Protein AF-A0A9Q0MGL8-F1 (afdb_monomer_lite)

pLDDT: mean 80.33, std 15.35, range [42.22, 96.5]

Sequence (117 aa):
MSICTHNRCSLENSKKVLLIDHFMQKFTENIICISNDRLSYHQNRDDHDGDNYWVTIPKADGNFENVNSILYFENKKVRYIWDNDVREFIKLHGLDKDIKCTYFYQKNGLFSEDQKR

Foldseek 3Di:
DDDDPDDDDQPVPDQWDWDQDPVRDTDIWGKDKDFPVVVVVPDPDDDDDDDPDFDWDQDPVRDIDTHRMWIWTDDPNWIWTQDPVVSDTHTDDDPCVVPDPVVVVPDDDDDPVRPPD

Secondary structure (DSSP, 8-state):
-PPP------GGG-SEEEEE-TT--EEEEEPEEEEGGGTGGG------------EEEE-TTS-EEEESEEEEEEETTEEEEEETTTTEEEEP--TTTT--HHHHTT-----TTTT--

Organism: Blomia tropicalis (NCBI:txid40697)

Radius of gyration: 18.7 Å; chains: 1; bounding box: 33×44×57 Å

Structure (mmCIF, N/CA/C/O backbone):
data_AF-A0A9Q0MGL8-F1
#
_entry.id   AF-A0A9Q0MGL8-F1
#
loop_
_atom_site.group_PDB
_atom_site.id
_atom_site.type_symbol
_atom_site.label_atom_id
_atom_site.label_alt_id
_atom_site.label_comp_id
_atom_site.label_asym_id
_atom_site.label_entity_id
_atom_site.label_seq_id
_atom_site.pdbx_PDB_ins_code
_atom_site.Cartn_x
_atom_site.Cartn_y
_atom_site.Cartn_z
_atom_site.occupancy
_atom_site.B_iso_or_equiv
_atom_site.auth_seq_id
_atom_site.auth_comp_id
_atom_site.auth_asym_id
_atom_site.auth_atom_id
_atom_site.pdbx_PDB_model_num
ATOM 1 N N . MET A 1 1 ? -7.410 4.753 35.092 1.00 51.31 1 MET A N 1
ATOM 2 C CA . MET A 1 1 ? -8.449 4.385 34.105 1.00 51.31 1 MET A CA 1
ATOM 3 C C . MET A 1 1 ? -7.893 4.741 32.733 1.00 51.31 1 MET A C 1
ATOM 5 O O . MET A 1 1 ? -7.587 5.906 32.527 1.00 51.31 1 MET A O 1
ATOM 9 N N . SER A 1 2 ? -7.613 3.768 31.860 1.00 57.56 2 SER A N 1
ATOM 10 C CA . SER A 1 2 ? -7.114 4.075 30.510 1.00 57.56 2 SER A CA 1
ATOM 11 C C . SER A 1 2 ? -8.315 4.381 29.618 1.00 57.56 2 SER A C 1
ATOM 13 O O . SER A 1 2 ? -9.230 3.566 29.524 1.00 57.56 2 SER A O 1
ATOM 15 N N . ILE A 1 3 ? -8.351 5.581 29.047 1.00 72.12 3 ILE A N 1
ATOM 16 C CA . ILE A 1 3 ? -9.424 6.024 28.156 1.00 72.12 3 ILE A CA 1
ATOM 17 C C . ILE A 1 3 ? -9.042 5.601 26.737 1.00 72.12 3 ILE A C 1
ATOM 19 O O . ILE A 1 3 ? -7.944 5.904 26.272 1.00 72.12 3 ILE A O 1
ATOM 23 N N . CYS A 1 4 ? -9.941 4.897 26.049 1.00 73.69 4 CYS A N 1
ATOM 24 C CA . CYS A 1 4 ? -9.757 4.567 24.641 1.00 73.69 4 CYS A CA 1
ATOM 25 C C . CYS A 1 4 ? -9.886 5.850 23.810 1.00 73.69 4 CYS A C 1
ATOM 27 O O . CYS A 1 4 ? -10.933 6.492 23.827 1.00 73.69 4 CYS A O 1
ATOM 29 N N . THR A 1 5 ? -8.828 6.235 23.097 1.00 81.94 5 THR A N 1
ATOM 30 C CA . THR A 1 5 ? -8.807 7.446 22.256 1.00 81.94 5 THR A CA 1
ATOM 31 C C . THR A 1 5 ? -9.135 7.161 20.787 1.00 81.94 5 THR A C 1
ATOM 33 O O . THR A 1 5 ? -9.138 8.076 19.965 1.00 81.94 5 THR A O 1
ATOM 36 N N . HIS A 1 6 ? -9.454 5.905 20.450 1.00 81.38 6 HIS A N 1
ATOM 37 C CA . HIS A 1 6 ? -9.754 5.451 19.090 1.00 81.38 6 HIS A CA 1
ATOM 38 C C . HIS A 1 6 ? -11.034 4.617 19.053 1.00 81.38 6 HIS A C 1
ATOM 40 O O . HIS A 1 6 ? -11.324 3.869 19.982 1.00 81.38 6 HIS A O 1
ATOM 46 N N . ASN A 1 7 ? -11.762 4.702 17.941 1.00 86.56 7 ASN A N 1
ATOM 47 C CA . ASN A 1 7 ? -12.924 3.866 17.650 1.00 86.56 7 ASN A CA 1
ATOM 48 C C . ASN A 1 7 ? -12.623 3.003 16.422 1.00 86.56 7 ASN A C 1
A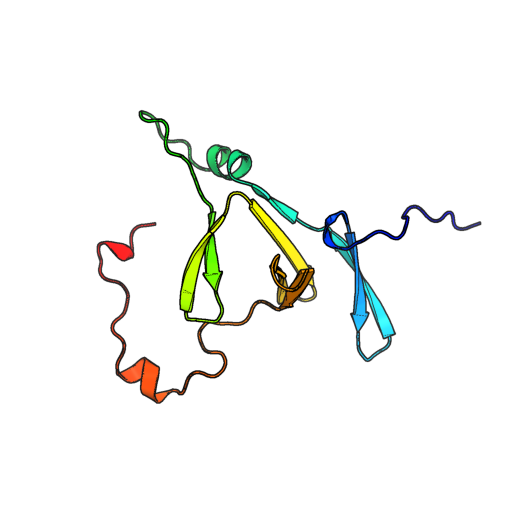TOM 50 O O . ASN A 1 7 ? -11.971 3.471 15.487 1.00 86.56 7 ASN A O 1
ATOM 54 N N . ARG A 1 8 ? -13.083 1.746 16.420 1.00 90.81 8 ARG A N 1
ATOM 55 C CA . ARG A 1 8 ? -12.955 0.872 15.245 1.00 90.81 8 ARG A CA 1
ATOM 56 C C . ARG A 1 8 ? -13.850 1.388 14.118 1.00 90.81 8 ARG A C 1
ATOM 58 O O . ARG A 1 8 ? -14.994 1.761 14.362 1.00 90.81 8 ARG A O 1
ATOM 65 N N . CYS A 1 9 ? -13.336 1.365 12.897 1.00 92.06 9 CYS A N 1
ATOM 66 C CA . CYS A 1 9 ? -14.060 1.709 11.676 1.00 92.06 9 CYS A CA 1
ATOM 67 C C . CYS A 1 9 ? -13.571 0.832 10.511 1.00 92.06 9 CYS A C 1
ATOM 69 O O . CYS A 1 9 ? -12.638 0.044 10.680 1.00 92.06 9 CYS A O 1
ATOM 71 N N . SER A 1 10 ? -14.213 0.946 9.343 1.00 91.19 10 SER A N 1
ATOM 72 C CA . SER A 1 10 ? -13.707 0.324 8.116 1.00 91.19 10 SER A CA 1
ATOM 73 C C . SER A 1 10 ? -12.354 0.923 7.726 1.00 91.19 10 SER A C 1
ATOM 75 O O . SER A 1 10 ? -12.103 2.107 7.962 1.00 91.19 10 SER A O 1
ATOM 77 N N . LEU A 1 11 ? -11.490 0.112 7.109 1.00 91.00 11 LEU A N 1
ATOM 78 C CA . LEU A 1 11 ? -10.149 0.545 6.702 1.00 91.00 11 LEU A CA 1
ATOM 79 C C . LEU A 1 11 ? -10.188 1.732 5.731 1.00 91.00 11 LEU A C 1
ATOM 81 O O . LEU A 1 11 ? -9.392 2.653 5.885 1.00 91.00 11 LEU A O 1
ATOM 85 N N . GLU A 1 12 ? -11.176 1.753 4.837 1.00 88.75 12 GLU A N 1
ATOM 86 C CA . GLU A 1 12 ? -11.442 2.837 3.882 1.00 88.75 12 GLU A CA 1
ATOM 87 C C . GLU A 1 12 ? -11.554 4.216 4.555 1.00 88.75 12 GLU A C 1
ATOM 89 O O . GLU A 1 12 ? -11.041 5.208 4.051 1.00 88.75 12 GLU A O 1
ATOM 94 N N . ASN A 1 13 ? -12.175 4.277 5.738 1.00 89.56 13 ASN A N 1
ATOM 95 C CA . ASN A 1 13 ? -12.407 5.523 6.478 1.00 89.56 13 ASN A CA 1
ATOM 96 C C . ASN A 1 13 ? -11.427 5.718 7.644 1.00 89.56 13 ASN A C 1
ATOM 98 O O . ASN A 1 13 ? -11.604 6.609 8.484 1.00 89.56 13 ASN A O 1
ATOM 102 N N . SER A 1 14 ? -10.435 4.840 7.773 1.00 92.38 14 SER A N 1
ATOM 103 C CA . SER A 1 14 ? -9.549 4.828 8.929 1.00 92.38 14 SER A CA 1
ATOM 104 C C . SER A 1 14 ? -8.437 5.868 8.791 1.00 92.38 14 SER A C 1
ATOM 106 O O . SER A 1 14 ? -7.903 6.123 7.719 1.00 92.38 14 SER A O 1
ATOM 108 N N . LYS A 1 15 ? -8.081 6.505 9.911 1.00 93.75 15 LYS A N 1
ATOM 109 C CA . LYS A 1 15 ? -6.928 7.427 9.995 1.00 93.75 15 LYS A CA 1
ATOM 110 C C . LYS A 1 15 ? -5.678 6.737 10.538 1.00 93.75 15 LYS A C 1
ATOM 112 O O . LYS A 1 15 ? -4.570 7.258 10.429 1.00 93.75 15 LYS A O 1
ATOM 117 N N . LYS A 1 16 ? -5.875 5.587 11.179 1.00 94.75 16 LYS A N 1
ATOM 118 C CA . LYS A 1 16 ? -4.841 4.755 11.779 1.00 94.75 16 LYS A CA 1
ATOM 119 C C . LYS A 1 16 ? -5.202 3.297 11.589 1.00 94.75 16 LYS A C 1
ATOM 121 O O . LYS A 1 16 ? -6.382 2.951 11.628 1.00 94.75 16 LYS A O 1
ATOM 126 N N . VAL A 1 17 ? -4.182 2.462 11.482 1.00 95.19 17 VAL A N 1
ATOM 127 C CA . VAL A 1 17 ? -4.320 1.009 11.406 1.00 95.19 17 VAL A CA 1
ATOM 128 C C . VAL A 1 17 ? -3.638 0.361 12.599 1.00 95.19 17 VAL A C 1
ATOM 130 O O . VAL A 1 17 ? -2.586 0.816 13.047 1.00 95.19 17 VAL A O 1
ATOM 133 N N . LEU A 1 18 ? -4.250 -0.701 13.118 1.00 94.75 18 LEU A N 1
ATOM 134 C CA . LEU A 1 18 ? -3.654 -1.577 14.119 1.00 94.75 18 LEU A CA 1
ATOM 135 C C . LEU A 1 18 ? -3.162 -2.837 13.410 1.00 94.75 18 LEU A C 1
ATOM 137 O O . LEU A 1 18 ? -3.973 -3.607 12.901 1.00 94.75 18 LEU A O 1
ATOM 141 N N . LEU A 1 19 ? -1.852 -3.057 13.412 1.00 94.38 19 LEU A N 1
ATOM 142 C CA . LEU A 1 19 ? -1.247 -4.292 12.934 1.00 94.38 19 LEU A CA 1
ATOM 143 C C . LEU A 1 19 ? -1.010 -5.237 14.104 1.00 94.38 19 LEU A C 1
ATOM 145 O O . LEU A 1 19 ? -0.557 -4.814 15.171 1.00 94.38 19 LEU A O 1
ATOM 149 N N . ILE A 1 20 ? -1.290 -6.514 13.875 1.00 94.75 20 ILE A N 1
ATOM 150 C CA . ILE A 1 20 ? -0.967 -7.608 14.785 1.00 94.75 20 ILE A CA 1
ATOM 151 C C . ILE A 1 20 ? -0.134 -8.596 13.980 1.00 94.75 20 ILE A C 1
ATOM 153 O O . ILE A 1 20 ? -0.618 -9.126 12.982 1.00 94.75 20 ILE A O 1
ATOM 157 N N . ASP A 1 21 ? 1.124 -8.793 14.366 1.00 92.44 21 ASP A N 1
ATOM 158 C CA . ASP A 1 21 ? 1.986 -9.756 13.679 1.00 92.44 21 ASP A CA 1
ATOM 159 C C . ASP A 1 21 ? 1.806 -11.187 14.212 1.00 92.44 21 ASP A C 1
ATOM 161 O O . ASP A 1 21 ? 1.055 -11.444 15.155 1.00 92.44 21 ASP A O 1
ATOM 165 N N . HIS A 1 22 ? 2.516 -12.140 13.605 1.00 93.94 22 HIS A N 1
ATOM 166 C CA . HIS A 1 22 ? 2.466 -13.555 13.986 1.00 93.94 22 HIS A CA 1
ATOM 167 C C . HIS A 1 22 ? 2.962 -13.826 15.419 1.00 93.94 22 HIS A C 1
ATOM 169 O O . HIS A 1 22 ? 2.685 -14.890 15.966 1.00 93.94 22 HIS A O 1
ATOM 175 N N . PHE A 1 23 ? 3.669 -12.874 16.037 1.00 95.31 23 PHE A N 1
ATOM 176 C CA . PHE A 1 23 ? 4.120 -12.933 17.428 1.00 95.31 23 PHE A CA 1
ATOM 177 C C . PHE A 1 23 ? 3.193 -12.151 18.371 1.00 95.31 23 PHE A C 1
ATOM 179 O O . PHE A 1 23 ? 3.559 -11.886 19.516 1.00 95.31 23 PHE A O 1
ATOM 186 N N . MET A 1 24 ? 1.996 -11.775 17.906 1.00 94.00 24 MET A N 1
ATOM 187 C CA . MET A 1 24 ? 1.000 -10.998 18.649 1.00 94.00 24 MET A CA 1
ATOM 188 C C . MET A 1 24 ? 1.483 -9.601 19.072 1.00 94.00 24 MET A C 1
ATOM 190 O O . MET A 1 24 ? 0.879 -8.971 19.950 1.00 94.00 24 MET A O 1
ATOM 194 N N . GLN A 1 25 ? 2.543 -9.083 18.444 1.00 95.31 25 GLN A N 1
ATOM 195 C CA . GLN A 1 25 ? 2.997 -7.717 18.679 1.00 95.31 25 GLN A CA 1
ATOM 196 C C . GLN A 1 25 ? 2.047 -6.740 17.991 1.00 95.31 25 GLN A C 1
ATOM 198 O O . GLN A 1 25 ? 1.606 -6.964 16.864 1.00 95.31 25 GLN A O 1
ATOM 203 N N . LYS A 1 26 ? 1.731 -5.647 18.688 1.00 94.19 26 LYS A N 1
ATOM 204 C CA . LYS A 1 26 ? 0.786 -4.629 18.228 1.00 94.19 26 LYS A CA 1
ATOM 205 C C . LYS A 1 26 ? 1.536 -3.392 17.760 1.00 94.19 26 LYS A C 1
ATOM 207 O O . LYS A 1 26 ? 2.298 -2.814 18.532 1.00 94.19 26 LYS A O 1
ATOM 212 N N . PHE A 1 27 ? 1.253 -2.951 16.540 1.00 94.50 27 PHE A N 1
ATOM 213 C CA . PHE A 1 27 ? 1.777 -1.706 15.978 1.00 94.50 27 PHE A CA 1
ATOM 214 C C . PHE A 1 27 ? 0.617 -0.818 15.558 1.00 94.50 27 PHE A C 1
ATOM 216 O O . PHE A 1 27 ? -0.386 -1.308 15.050 1.00 94.50 27 PHE A O 1
ATOM 223 N N . THR A 1 28 ? 0.728 0.484 15.794 1.00 94.69 28 THR A N 1
ATOM 224 C CA . THR A 1 28 ? -0.274 1.452 15.340 1.00 94.69 28 THR A CA 1
ATOM 225 C C . THR A 1 28 ? 0.390 2.430 14.399 1.00 94.69 28 THR A C 1
ATOM 227 O O . THR A 1 28 ? 1.255 3.186 14.832 1.00 94.69 28 THR A O 1
ATOM 230 N N . GLU A 1 29 ? -0.044 2.436 13.144 1.00 96.50 29 GLU A N 1
ATOM 231 C CA . GLU A 1 29 ? 0.498 3.319 12.112 1.00 96.50 29 GLU A CA 1
ATOM 232 C C . GLU A 1 29 ? -0.555 4.334 11.681 1.00 96.50 29 GLU A C 1
ATOM 234 O O . GLU A 1 29 ? -1.757 4.052 11.698 1.00 96.50 29 GLU A O 1
ATOM 239 N N . ASN A 1 30 ? -0.110 5.531 11.305 1.00 95.56 30 ASN A N 1
ATOM 240 C CA . ASN A 1 30 ? -0.993 6.530 10.712 1.00 95.56 30 ASN A CA 1
ATOM 241 C C . ASN A 1 30 ? -1.100 6.274 9.206 1.00 95.56 30 ASN A C 1
ATOM 243 O O . ASN A 1 30 ? -0.091 6.015 8.551 1.00 95.56 30 ASN A O 1
ATOM 247 N N . ILE A 1 31 ? -2.309 6.393 8.661 1.00 95.38 31 ILE A N 1
ATOM 248 C CA . ILE A 1 31 ? -2.509 6.364 7.212 1.00 95.38 31 ILE A CA 1
ATOM 249 C C . ILE A 1 31 ? -2.165 7.737 6.647 1.00 95.38 31 ILE A C 1
ATOM 251 O O . ILE A 1 31 ? -2.609 8.771 7.154 1.00 95.38 31 ILE A O 1
ATOM 255 N N . ILE A 1 32 ? -1.378 7.732 5.582 1.00 93.06 32 ILE A N 1
ATOM 256 C CA . ILE A 1 32 ? -0.990 8.907 4.821 1.00 93.06 32 ILE A CA 1
ATOM 257 C C . ILE A 1 32 ? -1.807 8.918 3.531 1.00 93.06 32 ILE A C 1
ATOM 259 O O . ILE A 1 32 ? -1.887 7.916 2.824 1.00 93.06 32 ILE A O 1
ATOM 263 N N . CYS A 1 33 ? -2.400 10.072 3.233 1.00 89.44 33 CYS A N 1
ATOM 264 C CA . CYS A 1 33 ? -3.027 10.355 1.950 1.00 89.44 33 CYS A CA 1
ATOM 265 C C . CYS A 1 33 ? -2.114 11.288 1.152 1.00 89.44 33 CYS A C 1
ATOM 267 O O . CYS A 1 33 ? -1.815 12.402 1.605 1.00 89.44 33 CYS A O 1
ATOM 269 N N . ILE A 1 34 ? -1.671 10.822 -0.013 1.00 86.19 34 ILE A N 1
ATOM 270 C CA . ILE A 1 34 ? -1.072 11.666 -1.045 1.00 86.19 34 ILE A CA 1
ATOM 271 C C . ILE A 1 34 ? -2.183 11.951 -2.041 1.00 86.19 34 ILE A C 1
ATOM 273 O O . ILE A 1 34 ? -2.591 11.065 -2.784 1.00 86.19 34 ILE A O 1
ATOM 277 N N . SER A 1 35 ? -2.688 13.176 -2.016 1.00 80.00 35 SER A N 1
ATOM 278 C CA . SER A 1 35 ? -3.579 13.705 -3.040 1.00 80.00 35 SER A CA 1
ATOM 279 C C . SER A 1 35 ? -2.809 14.647 -3.949 1.00 80.00 35 SER A C 1
ATOM 281 O O . SER A 1 35 ? -1.771 15.195 -3.560 1.00 80.00 35 SER A O 1
ATOM 283 N N . ASN A 1 36 ? -3.361 14.853 -5.137 1.00 70.50 36 ASN A N 1
ATOM 284 C CA . ASN A 1 36 ? -2.861 15.806 -6.111 1.00 70.50 36 ASN A CA 1
ATOM 285 C C . ASN A 1 36 ? -2.520 17.188 -5.495 1.00 70.50 36 ASN A C 1
ATOM 287 O O . ASN A 1 36 ? -1.388 17.658 -5.604 1.00 70.50 36 ASN A O 1
ATOM 291 N N . ASP A 1 37 ? -3.435 17.770 -4.714 1.00 63.41 37 ASP A N 1
ATOM 292 C CA . ASP A 1 37 ? -3.271 19.102 -4.110 1.00 63.41 37 ASP A CA 1
ATOM 293 C C . ASP A 1 37 ? -2.027 19.257 -3.213 1.00 63.41 37 ASP A C 1
ATOM 295 O O . ASP A 1 37 ? -1.648 20.372 -2.870 1.00 63.41 37 ASP A O 1
ATOM 299 N N . ARG A 1 38 ? -1.397 18.155 -2.776 1.00 53.88 38 ARG A N 1
ATOM 300 C CA . ARG A 1 38 ? -0.183 18.173 -1.941 1.00 53.88 38 ARG A CA 1
ATOM 301 C C . ARG A 1 38 ? 1.116 18.031 -2.735 1.00 53.88 38 ARG A C 1
ATOM 303 O O . ARG A 1 38 ? 2.179 18.279 -2.168 1.00 53.88 38 ARG A O 1
ATOM 310 N N . LEU A 1 39 ? 1.050 17.635 -4.006 1.00 51.38 39 LEU A N 1
ATOM 311 C CA . LEU A 1 39 ? 2.213 17.522 -4.893 1.00 51.38 39 LEU A CA 1
ATOM 312 C C . LEU A 1 39 ? 2.565 18.866 -5.550 1.00 51.38 39 LEU A C 1
ATOM 314 O O . LEU A 1 39 ? 3.738 19.117 -5.816 1.00 51.38 39 LEU A O 1
ATOM 318 N N . SER A 1 40 ? 1.589 19.765 -5.703 1.00 44.56 40 SER A N 1
ATOM 319 C CA . SER A 1 40 ? 1.781 21.125 -6.232 1.00 44.56 40 SER A CA 1
ATOM 320 C C . SER A 1 40 ? 2.670 22.017 -5.349 1.00 44.56 40 SER A C 1
ATOM 322 O O . SER A 1 40 ? 3.369 22.890 -5.852 1.00 44.56 40 SER A O 1
ATOM 324 N N . TYR A 1 41 ? 2.722 21.779 -4.033 1.00 45.97 41 TYR A N 1
ATOM 325 C CA . TYR A 1 41 ? 3.516 22.600 -3.105 1.00 45.97 41 TYR A CA 1
ATOM 326 C C . TYR A 1 41 ? 5.017 22.280 -3.088 1.00 45.97 41 TYR A C 1
ATOM 328 O O . TYR A 1 41 ? 5.786 23.022 -2.474 1.00 45.97 41 TYR A O 1
ATOM 336 N N . HIS A 1 42 ? 5.457 21.193 -3.733 1.00 46.50 42 HIS A N 1
ATOM 337 C CA . HIS A 1 42 ? 6.867 20.786 -3.726 1.00 46.50 42 HIS A CA 1
ATOM 338 C C . HIS A 1 42 ? 7.648 21.159 -4.993 1.00 46.50 42 HIS A C 1
ATOM 340 O O . HIS A 1 42 ? 8.859 20.933 -5.034 1.00 46.50 42 HIS A O 1
ATOM 346 N N . GLN A 1 43 ? 7.008 21.788 -5.982 1.00 42.53 43 GLN A N 1
ATOM 347 C CA . GLN A 1 43 ? 7.651 22.186 -7.232 1.00 42.53 43 GLN A CA 1
ATOM 348 C C . GLN A 1 43 ? 7.425 23.685 -7.472 1.00 42.53 43 GLN A C 1
ATOM 350 O O . GLN A 1 43 ? 6.479 24.103 -8.122 1.00 42.53 43 GLN A O 1
ATOM 355 N N . ASN A 1 44 ? 8.311 24.518 -6.913 1.00 48.41 44 ASN A N 1
ATOM 356 C CA . ASN A 1 44 ? 8.437 25.916 -7.333 1.00 48.41 44 ASN A CA 1
ATOM 357 C C . ASN A 1 44 ? 8.944 25.938 -8.778 1.00 48.41 44 ASN A C 1
ATOM 359 O O . ASN A 1 44 ? 10.162 25.898 -8.968 1.00 48.41 44 ASN A O 1
ATOM 363 N N . ARG A 1 45 ? 8.053 25.986 -9.773 1.00 42.22 45 ARG A N 1
ATOM 364 C CA . ARG A 1 45 ? 8.359 26.521 -11.104 1.00 42.22 45 ARG A CA 1
ATOM 365 C C . ARG A 1 45 ? 7.131 27.170 -11.725 1.00 42.22 45 ARG A C 1
ATOM 367 O O . ARG A 1 45 ? 6.030 26.640 -11.650 1.00 42.22 45 ARG A O 1
ATOM 374 N N . ASP A 1 46 ? 7.402 28.340 -12.279 1.00 47.62 46 ASP A N 1
ATOM 375 C CA . ASP A 1 46 ? 6.498 29.230 -12.979 1.00 47.62 46 ASP A CA 1
ATOM 376 C C . ASP A 1 46 ? 5.819 28.592 -14.201 1.00 47.62 46 ASP A C 1
ATOM 378 O O . ASP A 1 46 ? 6.400 27.763 -14.900 1.00 47.62 46 ASP A O 1
ATOM 382 N N . ASP A 1 47 ? 4.631 29.135 -14.454 1.00 49.78 47 ASP A N 1
ATOM 383 C CA . ASP A 1 47 ? 3.902 29.266 -15.713 1.00 49.78 47 ASP A CA 1
ATOM 384 C C . ASP A 1 47 ? 3.223 28.066 -16.400 1.00 49.78 47 ASP A C 1
ATOM 386 O O . ASP A 1 47 ? 3.831 27.114 -16.874 1.00 49.78 47 ASP A O 1
ATOM 390 N N . HIS A 1 48 ? 1.925 28.323 -16.599 1.00 52.12 48 HIS A N 1
ATOM 391 C CA . HIS A 1 48 ? 1.024 27.901 -17.665 1.00 52.12 48 HIS A CA 1
ATOM 392 C C . HIS A 1 48 ? 0.479 26.460 -17.718 1.00 52.12 48 HIS A C 1
ATOM 394 O O . HIS A 1 48 ? 1.179 25.478 -17.911 1.00 52.12 48 HIS A O 1
ATOM 400 N N . ASP A 1 49 ? -0.856 26.464 -17.743 1.00 43.03 49 ASP A N 1
ATOM 401 C CA . ASP A 1 49 ? -1.819 25.452 -18.176 1.00 43.03 49 ASP A CA 1
ATOM 402 C C . ASP A 1 49 ? -2.411 24.535 -17.097 1.00 43.03 49 ASP A C 1
ATOM 404 O O . ASP A 1 49 ? -1.755 24.083 -16.161 1.00 43.03 49 ASP A O 1
ATOM 408 N N . GLY A 1 50 ? -3.731 24.367 -17.187 1.00 48.28 50 GLY A N 1
ATOM 409 C CA . GLY A 1 50 ? -4.582 23.697 -16.205 1.00 48.28 50 GLY A CA 1
ATOM 410 C C . GLY A 1 50 ? -4.428 22.182 -16.236 1.00 48.28 50 GLY A C 1
ATOM 411 O O . GLY A 1 50 ? -5.398 21.473 -16.508 1.00 48.28 50 GLY A O 1
ATOM 412 N N . ASP A 1 51 ? -3.222 21.691 -15.969 1.00 52.78 51 ASP A N 1
ATOM 413 C CA . ASP A 1 51 ? -2.932 20.268 -16.003 1.00 52.78 51 ASP A CA 1
ATOM 414 C C . ASP A 1 51 ? -3.638 19.543 -14.855 1.00 52.78 51 ASP A C 1
ATOM 416 O O . ASP A 1 51 ? -3.507 19.855 -13.670 1.00 52.78 51 ASP A O 1
ATOM 420 N N . ASN A 1 52 ? -4.433 18.547 -15.231 1.00 56.00 52 ASN A N 1
ATOM 421 C CA . ASN A 1 52 ? -5.114 17.642 -14.319 1.00 56.00 52 ASN A CA 1
ATOM 422 C C . ASN A 1 52 ? -4.062 16.687 -13.732 1.00 56.00 52 ASN A C 1
ATOM 424 O O . ASN A 1 52 ? -3.863 15.576 -14.216 1.00 56.00 52 ASN A O 1
ATOM 428 N N . TYR A 1 53 ? -3.327 17.150 -12.726 1.00 63.66 53 TYR A N 1
ATOM 429 C CA . TYR A 1 53 ? -2.250 16.388 -12.100 1.00 63.66 53 TYR A CA 1
ATOM 430 C C . TYR A 1 53 ? -2.795 15.080 -11.484 1.00 63.66 53 TYR A C 1
ATOM 432 O O . TYR A 1 53 ? -3.574 15.064 -10.534 1.00 63.66 53 TYR A O 1
ATOM 440 N N . TRP A 1 54 ? -2.399 13.940 -12.032 1.00 67.25 54 TRP A N 1
ATOM 441 C CA . TRP A 1 54 ? -2.735 12.627 -11.486 1.00 67.25 54 TRP A CA 1
ATOM 442 C C . TRP A 1 54 ? -1.522 12.014 -10.794 1.00 67.25 54 TRP A C 1
ATOM 444 O O . TRP A 1 54 ? -0.372 12.309 -11.123 1.00 67.25 54 TRP A O 1
ATOM 454 N N . VAL A 1 55 ? -1.764 11.107 -9.850 1.00 77.12 55 VAL A N 1
ATOM 455 C CA . VAL A 1 55 ? -0.712 10.243 -9.317 1.00 77.12 55 VAL A CA 1
ATOM 456 C C . VAL A 1 55 ? -0.748 8.928 -10.073 1.00 77.12 55 VAL A C 1
ATOM 458 O O . VAL A 1 55 ? -1.789 8.289 -10.150 1.00 77.12 55 VAL A O 1
ATOM 461 N N . THR A 1 56 ? 0.382 8.500 -10.621 1.00 76.38 56 THR A N 1
ATOM 462 C CA . THR A 1 56 ? 0.454 7.237 -11.356 1.00 76.38 56 THR A CA 1
ATOM 463 C C . THR A 1 56 ? 0.922 6.106 -10.436 1.00 76.38 56 THR A C 1
ATOM 465 O O . THR A 1 56 ? 2.000 6.196 -9.840 1.00 76.38 56 THR A O 1
ATOM 468 N N . ILE A 1 57 ? 0.131 5.037 -10.319 1.00 77.75 57 ILE A N 1
ATOM 469 C CA . ILE A 1 57 ? 0.457 3.837 -9.534 1.00 77.75 57 ILE A CA 1
ATOM 470 C C . ILE A 1 57 ? 0.720 2.627 -10.437 1.00 77.75 57 ILE A C 1
ATOM 472 O O . ILE A 1 57 ? -0.023 2.416 -11.393 1.00 77.75 57 ILE A O 1
ATOM 476 N N . PRO A 1 58 ? 1.745 1.806 -10.149 1.00 74.62 58 PRO A N 1
ATOM 477 C CA . PRO A 1 58 ? 1.919 0.526 -10.820 1.00 74.62 58 PRO A CA 1
ATOM 478 C C . PRO A 1 58 ? 0.903 -0.494 -10.291 1.00 74.62 58 PRO A C 1
ATOM 480 O O . PRO A 1 58 ? 0.732 -0.648 -9.079 1.00 74.62 58 PRO A O 1
ATOM 483 N N . LYS A 1 59 ? 0.262 -1.219 -11.202 1.00 74.44 59 LYS A N 1
ATOM 484 C CA . LYS A 1 59 ? -0.604 -2.366 -10.922 1.00 74.44 59 LYS A CA 1
ATOM 485 C C . LYS A 1 59 ? 0.180 -3.671 -11.042 1.00 74.44 59 LYS A C 1
ATOM 487 O O . LYS A 1 59 ? 1.264 -3.731 -11.622 1.00 74.44 59 LYS A O 1
ATOM 492 N N . ALA A 1 60 ? -0.374 -4.737 -10.466 1.00 69.25 60 ALA A N 1
ATOM 493 C CA . ALA A 1 60 ? 0.261 -6.056 -10.442 1.00 69.25 60 ALA A CA 1
ATOM 494 C C . ALA A 1 60 ? 0.419 -6.691 -11.839 1.00 69.25 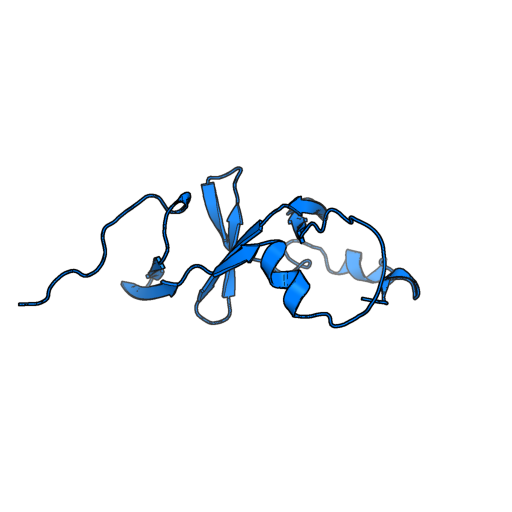60 ALA A C 1
ATOM 496 O O . ALA A 1 60 ? 1.271 -7.555 -12.023 1.00 69.25 60 ALA A O 1
ATOM 497 N N . ASP A 1 61 ? -0.376 -6.259 -12.818 1.00 71.44 61 ASP A N 1
ATOM 498 C CA . ASP A 1 61 ? -0.295 -6.673 -14.224 1.00 71.44 61 ASP A CA 1
ATOM 499 C C . ASP A 1 61 ? 0.805 -5.934 -15.015 1.00 71.44 61 ASP A C 1
ATOM 501 O O . ASP A 1 61 ? 1.003 -6.202 -16.199 1.00 71.44 61 ASP A O 1
ATOM 505 N N . GLY A 1 62 ? 1.535 -5.020 -14.366 1.00 68.94 62 GLY A N 1
ATOM 506 C CA . GLY A 1 62 ? 2.586 -4.211 -14.978 1.00 68.94 62 GLY A CA 1
ATOM 507 C C . GLY A 1 62 ? 2.079 -2.947 -15.673 1.00 68.94 62 GLY A C 1
ATOM 508 O O . GLY A 1 62 ? 2.900 -2.190 -16.195 1.00 68.94 62 GLY A O 1
ATOM 509 N N . ASN A 1 63 ? 0.768 -2.690 -15.664 1.00 75.56 63 ASN A N 1
ATOM 510 C CA . ASN A 1 63 ? 0.207 -1.440 -16.159 1.00 75.56 63 ASN A CA 1
ATOM 511 C C . ASN A 1 63 ? 0.297 -0.339 -15.102 1.00 75.56 63 ASN A C 1
ATOM 513 O O . ASN A 1 63 ? 0.446 -0.586 -13.906 1.00 75.56 63 ASN A O 1
ATOM 517 N N . PHE A 1 64 ? 0.194 0.902 -15.559 1.00 79.50 64 PHE A N 1
ATOM 518 C CA . PHE A 1 64 ? 0.169 2.074 -14.703 1.00 79.50 64 PHE A CA 1
ATOM 519 C C . PHE A 1 64 ? -1.220 2.709 -14.746 1.00 79.50 64 PHE A C 1
ATOM 521 O O . PHE A 1 64 ? -1.779 2.904 -15.824 1.00 79.50 64 PHE A O 1
A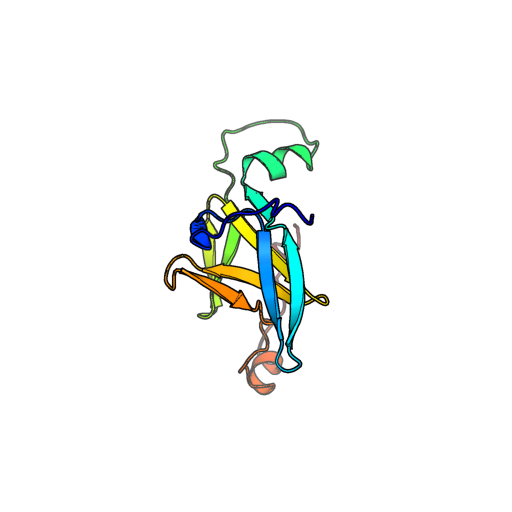TOM 528 N N . GLU A 1 65 ? -1.772 3.031 -13.580 1.00 82.69 65 GLU A N 1
ATOM 529 C CA . GLU A 1 65 ? -3.076 3.678 -13.443 1.00 82.69 65 GLU A CA 1
ATOM 530 C C . GLU A 1 65 ? -2.912 5.094 -12.886 1.00 82.69 65 GLU A C 1
ATOM 532 O O . GLU A 1 65 ? -2.171 5.310 -11.928 1.00 82.69 65 GLU A O 1
ATOM 537 N N . ASN A 1 66 ? -3.636 6.049 -13.466 1.00 84.19 66 ASN A N 1
ATOM 538 C CA . ASN A 1 66 ? -3.721 7.416 -12.968 1.00 84.19 66 ASN A CA 1
ATOM 539 C C . ASN A 1 66 ? -4.844 7.529 -11.934 1.00 84.19 66 ASN A C 1
ATOM 541 O O . ASN A 1 66 ? -6.008 7.281 -12.243 1.00 84.19 66 ASN A O 1
ATOM 545 N N . VAL A 1 67 ? -4.495 7.935 -10.716 1.00 83.31 67 VAL A N 1
ATOM 546 C CA . VAL A 1 67 ? -5.415 8.087 -9.586 1.00 83.31 67 VAL A CA 1
ATOM 547 C C . VAL A 1 67 ? -5.339 9.493 -8.994 1.00 83.31 67 VAL A C 1
ATOM 549 O O . VAL A 1 67 ? -4.295 10.144 -9.005 1.00 83.31 67 VAL A O 1
ATOM 552 N N . ASN A 1 68 ? -6.451 9.966 -8.429 1.00 84.44 68 ASN A N 1
ATOM 553 C CA . ASN A 1 68 ? -6.524 11.292 -7.795 1.00 84.44 68 ASN A CA 1
ATOM 554 C C . ASN A 1 68 ? -5.806 11.337 -6.438 1.00 84.44 68 ASN A C 1
ATOM 556 O O . ASN A 1 68 ? -5.362 12.396 -5.980 1.00 84.44 68 ASN A O 1
ATOM 560 N N . SER A 1 69 ? -5.725 10.189 -5.766 1.00 86.88 69 SER A N 1
ATOM 561 C CA . SER A 1 69 ? -5.052 10.056 -4.484 1.00 86.88 69 SER A CA 1
ATOM 562 C C . SER A 1 69 ? -4.615 8.622 -4.214 1.00 86.88 69 SER A C 1
ATOM 564 O O . SER A 1 69 ? -5.154 7.663 -4.763 1.00 86.88 69 SER A O 1
ATOM 566 N N . ILE A 1 70 ? -3.627 8.491 -3.333 1.00 89.19 70 ILE A N 1
ATOM 567 C CA . ILE A 1 70 ? -3.130 7.222 -2.815 1.00 89.19 70 ILE A CA 1
ATOM 568 C C . ILE A 1 70 ? -3.218 7.265 -1.295 1.00 89.19 70 ILE A C 1
ATOM 570 O O . ILE A 1 70 ? -2.714 8.197 -0.662 1.00 89.19 70 ILE A O 1
ATOM 574 N N . LEU A 1 71 ? -3.794 6.219 -0.708 1.00 92.25 71 LEU A N 1
ATOM 575 C CA . LEU A 1 71 ? -3.703 5.952 0.722 1.00 92.25 71 LEU A CA 1
ATOM 576 C C . LEU A 1 71 ? -2.630 4.893 0.962 1.00 92.25 71 LEU A C 1
ATOM 578 O O . LEU A 1 71 ? -2.631 3.843 0.319 1.00 92.25 71 LEU A O 1
ATOM 582 N N . TYR A 1 72 ? -1.721 5.148 1.894 1.00 93.88 72 TYR A N 1
ATOM 583 C CA . TYR A 1 72 ? -0.713 4.169 2.283 1.00 93.88 72 TYR A CA 1
ATOM 584 C C . TYR A 1 72 ? -0.320 4.318 3.750 1.00 93.88 72 TYR A C 1
ATOM 586 O O . TYR A 1 72 ? -0.548 5.349 4.380 1.00 93.88 72 TYR A O 1
ATOM 594 N N . PHE A 1 73 ? 0.315 3.290 4.292 1.00 96.31 73 PHE A N 1
ATOM 595 C CA . PHE A 1 73 ? 1.065 3.388 5.539 1.00 96.31 73 PHE A CA 1
ATOM 596 C C . PHE A 1 73 ? 2.354 2.573 5.420 1.00 96.31 73 PHE A C 1
ATOM 598 O O . PHE A 1 73 ? 2.532 1.782 4.489 1.00 96.31 73 PHE A O 1
ATOM 605 N N . GLU A 1 74 ? 3.271 2.764 6.360 1.00 95.69 74 GLU A N 1
ATOM 606 C CA . GLU A 1 74 ? 4.501 1.982 6.441 1.00 95.69 74 GLU A CA 1
ATOM 607 C C . GLU A 1 74 ? 4.606 1.307 7.799 1.00 95.69 74 GLU A C 1
ATOM 609 O O . GLU A 1 74 ? 4.321 1.918 8.823 1.00 95.69 74 GLU A O 1
ATOM 614 N N . ASN A 1 75 ? 5.043 0.052 7.814 1.00 95.56 75 ASN A N 1
ATOM 615 C CA . ASN A 1 75 ? 5.401 -0.653 9.037 1.00 95.56 75 ASN A CA 1
ATOM 616 C C . ASN A 1 75 ? 6.713 -1.405 8.810 1.00 95.56 75 ASN A C 1
ATOM 618 O O . ASN A 1 75 ? 6.852 -2.127 7.824 1.00 95.56 75 ASN A O 1
ATOM 622 N N . LYS A 1 76 ? 7.695 -1.227 9.703 1.00 92.62 76 LYS A N 1
ATOM 623 C CA . LYS A 1 76 ? 9.016 -1.888 9.614 1.00 92.62 76 LYS A CA 1
ATOM 624 C C . LYS A 1 76 ? 9.679 -1.739 8.222 1.00 92.62 76 LYS A C 1
ATOM 626 O O . LYS A 1 76 ? 10.259 -2.690 7.709 1.00 92.62 76 LYS A O 1
ATOM 631 N N . LYS A 1 77 ? 9.598 -0.543 7.614 1.00 91.56 77 LYS A N 1
ATOM 632 C CA . LYS A 1 77 ? 10.085 -0.213 6.249 1.00 91.56 77 LYS A CA 1
ATOM 633 C C . LYS A 1 77 ? 9.363 -0.930 5.096 1.00 91.56 77 LYS A C 1
ATOM 635 O O . LYS A 1 77 ? 9.814 -0.864 3.957 1.00 91.56 77 LYS A O 1
ATOM 640 N N . VAL A 1 78 ? 8.249 -1.602 5.370 1.00 92.31 78 VAL A N 1
ATOM 641 C CA 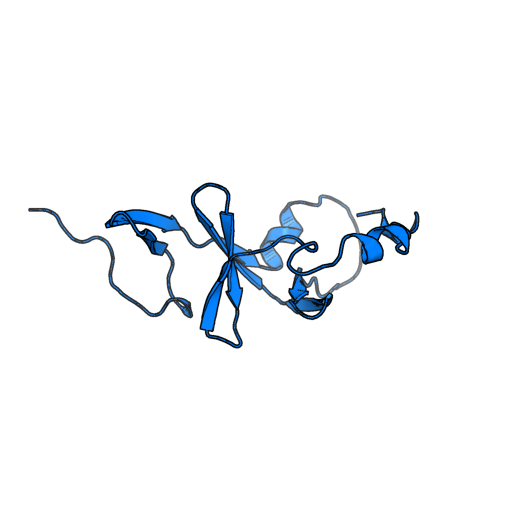. VAL A 1 78 ? 7.366 -2.178 4.354 1.00 92.31 78 VAL A CA 1
ATOM 642 C C . VAL A 1 78 ? 6.199 -1.227 4.138 1.00 92.31 78 VAL A C 1
ATOM 644 O O . VAL A 1 78 ? 5.503 -0.878 5.091 1.00 92.31 78 VAL A O 1
ATOM 647 N N . ARG A 1 79 ? 5.982 -0.823 2.887 1.00 93.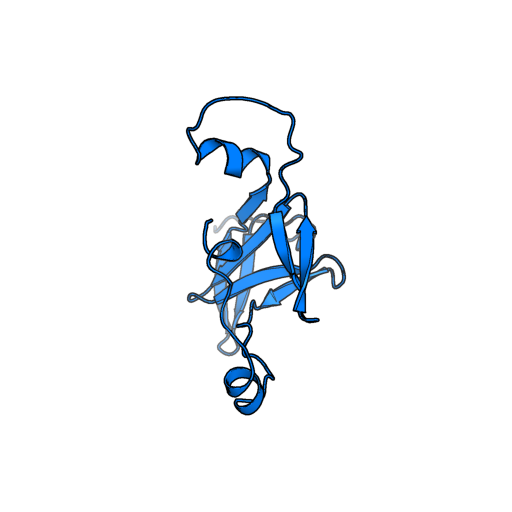25 79 ARG A N 1
ATOM 648 C CA . ARG A 1 79 ? 4.858 0.028 2.498 1.00 93.25 79 ARG A CA 1
ATOM 649 C C . ARG A 1 79 ? 3.639 -0.821 2.153 1.00 93.25 79 ARG A C 1
ATOM 651 O O . ARG A 1 79 ? 3.770 -1.830 1.465 1.00 93.25 79 ARG A O 1
ATOM 658 N N . TYR A 1 80 ? 2.471 -0.389 2.607 1.00 93.56 80 TYR A N 1
ATOM 659 C CA . TYR A 1 80 ? 1.180 -0.973 2.263 1.00 93.56 80 TYR A CA 1
ATOM 660 C C . TYR A 1 80 ? 0.317 0.097 1.610 1.00 93.56 80 TYR A C 1
ATOM 662 O O . TYR A 1 80 ? 0.200 1.190 2.161 1.00 93.56 80 TYR A O 1
ATOM 670 N N . ILE A 1 81 ? -0.265 -0.204 0.454 1.00 92.00 81 ILE A N 1
ATOM 671 C CA . ILE A 1 81 ? -1.079 0.728 -0.336 1.00 92.00 81 ILE A CA 1
ATOM 672 C C . ILE A 1 81 ? -2.527 0.247 -0.321 1.00 92.00 81 ILE A C 1
ATOM 674 O O . ILE A 1 81 ? -2.776 -0.954 -0.337 1.00 92.00 81 ILE A O 1
ATOM 678 N N . TRP A 1 82 ? -3.476 1.174 -0.250 1.00 92.25 82 TRP A N 1
ATOM 679 C CA . TRP A 1 82 ? -4.894 0.862 -0.371 1.00 92.25 82 TRP A CA 1
ATOM 680 C C . TRP A 1 82 ? -5.232 0.429 -1.796 1.00 92.25 82 TRP A C 1
ATOM 682 O O . TRP A 1 82 ? -4.988 1.173 -2.746 1.00 92.25 82 TRP A O 1
ATOM 692 N N . ASP A 1 83 ? -5.815 -0.755 -1.923 1.00 88.56 83 ASP A N 1
ATOM 693 C CA . ASP A 1 83 ? -6.378 -1.260 -3.166 1.00 88.56 83 ASP A CA 1
ATOM 694 C C . ASP A 1 83 ? -7.905 -1.157 -3.097 1.00 88.56 83 ASP A C 1
ATOM 696 O O . ASP A 1 83 ? -8.555 -1.732 -2.217 1.00 88.56 83 ASP A O 1
ATOM 700 N N . ASN A 1 84 ? -8.473 -0.378 -4.016 1.00 87.50 84 ASN A N 1
ATOM 701 C CA . ASN A 1 84 ? -9.901 -0.095 -4.036 1.00 87.50 84 ASN A CA 1
ATOM 702 C C . ASN A 1 84 ? -10.740 -1.286 -4.527 1.00 87.50 84 ASN A C 1
ATOM 704 O O . ASN A 1 84 ? -11.907 -1.396 -4.148 1.00 87.50 84 ASN A O 1
ATOM 708 N N . ASP A 1 85 ? -10.155 -2.181 -5.326 1.00 88.06 85 ASP A N 1
ATOM 709 C CA . ASP A 1 85 ? -10.860 -3.315 -5.925 1.00 88.06 85 ASP A CA 1
ATOM 710 C C . ASP A 1 85 ? -11.117 -4.397 -4.871 1.00 88.06 85 ASP A C 1
ATOM 712 O O . ASP A 1 85 ? -12.225 -4.926 -4.759 1.00 88.06 85 ASP A O 1
ATOM 716 N N . VAL A 1 86 ? -10.110 -4.676 -4.038 1.00 89.88 86 VAL A N 1
ATOM 717 C CA . VAL A 1 86 ? -10.210 -5.668 -2.952 1.00 89.88 86 VAL A CA 1
ATOM 718 C C . VAL A 1 86 ? -10.568 -5.063 -1.593 1.00 89.88 86 VAL A C 1
ATOM 720 O O . VAL A 1 86 ? -10.861 -5.806 -0.661 1.00 89.88 86 VAL A O 1
ATOM 723 N N . ARG A 1 87 ? -10.606 -3.727 -1.477 1.00 91.50 87 ARG A N 1
ATOM 724 C CA . ARG A 1 87 ? -10.899 -2.977 -0.237 1.00 91.50 87 ARG A CA 1
ATOM 725 C C . ARG A 1 87 ? -9.969 -3.336 0.924 1.00 91.50 87 ARG A C 1
ATOM 727 O O . ARG A 1 87 ? -10.397 -3.441 2.078 1.00 91.50 87 ARG A O 1
ATOM 734 N N . GLU A 1 88 ? -8.685 -3.494 0.620 1.00 93.75 88 GLU A N 1
ATOM 735 C CA . GLU A 1 88 ? -7.653 -3.878 1.581 1.00 93.75 88 GLU A CA 1
ATOM 736 C C . GLU A 1 88 ? -6.359 -3.085 1.377 1.00 93.75 88 GLU A C 1
ATOM 738 O O . GLU A 1 88 ? -6.075 -2.557 0.304 1.00 93.75 88 GLU A O 1
ATOM 743 N N . PHE A 1 89 ? -5.540 -3.020 2.429 1.00 93.62 89 PHE A N 1
ATOM 744 C CA . PHE A 1 89 ? -4.167 -2.543 2.309 1.00 93.62 89 PHE A CA 1
ATOM 745 C C . PHE A 1 89 ? -3.264 -3.685 1.848 1.00 93.62 89 PHE A C 1
ATOM 747 O O . PHE A 1 89 ? -2.943 -4.589 2.623 1.00 93.62 89 PHE A O 1
ATOM 754 N N . ILE A 1 90 ? -2.813 -3.617 0.600 1.00 91.69 90 ILE A N 1
ATOM 755 C CA . ILE A 1 90 ? -1.919 -4.609 0.011 1.00 91.69 90 ILE A CA 1
ATOM 756 C C . ILE A 1 90 ? -0.463 -4.238 0.270 1.00 91.69 90 ILE A C 1
ATOM 758 O O . ILE A 1 90 ? -0.059 -3.075 0.198 1.00 91.69 90 ILE A O 1
ATOM 762 N N . LYS A 1 91 ? 0.357 -5.244 0.574 1.00 91.62 91 LYS A N 1
ATOM 763 C CA . LYS A 1 91 ? 1.801 -5.062 0.708 1.00 91.62 91 LYS A CA 1
ATOM 764 C C . LYS A 1 91 ? 2.383 -4.660 -0.645 1.00 91.62 91 LYS A C 1
ATOM 766 O O . LYS A 1 91 ? 2.243 -5.395 -1.621 1.00 91.62 91 LYS A O 1
ATOM 771 N N . LEU A 1 92 ? 3.091 -3.535 -0.684 1.00 87.81 92 LEU A N 1
ATOM 772 C CA . LEU A 1 92 ? 3.837 -3.142 -1.867 1.00 87.81 92 LEU A CA 1
ATOM 773 C C . LEU A 1 92 ? 5.020 -4.094 -2.047 1.00 87.81 92 LEU A C 1
ATOM 775 O O . LEU A 1 92 ? 5.833 -4.295 -1.138 1.00 87.81 92 LEU A O 1
ATOM 779 N N . HIS A 1 93 ? 5.100 -4.680 -3.231 1.00 84.75 93 HIS A N 1
ATOM 780 C CA . HIS A 1 93 ? 6.191 -5.548 -3.637 1.00 84.75 93 HIS A CA 1
ATOM 781 C C . HIS A 1 93 ? 7.074 -4.846 -4.666 1.00 84.75 93 HIS A C 1
ATOM 783 O O . HIS A 1 93 ? 6.646 -3.900 -5.324 1.00 84.75 93 HIS A O 1
ATOM 789 N N . GLY A 1 94 ? 8.319 -5.308 -4.782 1.00 80.31 94 GLY A N 1
ATOM 790 C CA . GLY A 1 94 ? 9.184 -4.895 -5.878 1.00 80.31 94 GLY A CA 1
ATOM 791 C C . GLY A 1 94 ? 8.656 -5.408 -7.219 1.00 80.31 94 GLY A C 1
ATOM 792 O O . GLY A 1 94 ? 7.908 -6.387 -7.274 1.00 80.31 94 GLY A O 1
ATOM 793 N N . LEU A 1 95 ? 9.067 -4.741 -8.299 1.00 77.50 95 LEU A N 1
ATOM 794 C CA . LEU A 1 95 ? 8.737 -5.113 -9.683 1.00 77.50 95 LEU A CA 1
ATOM 795 C C . LEU A 1 95 ? 9.335 -6.469 -10.100 1.00 77.50 95 LEU A C 1
ATOM 797 O O . LEU A 1 95 ? 9.028 -6.987 -11.166 1.00 77.50 95 LEU A O 1
ATOM 801 N N . ASP A 1 96 ? 10.216 -7.020 -9.275 1.00 79.62 96 ASP A N 1
ATOM 802 C CA . ASP A 1 96 ? 10.884 -8.305 -9.426 1.00 79.62 96 ASP A CA 1
ATOM 803 C C . ASP A 1 96 ? 10.115 -9.476 -8.805 1.00 79.62 96 ASP A C 1
ATOM 805 O O . ASP A 1 96 ? 10.502 -10.632 -8.993 1.00 79.62 96 ASP A O 1
ATOM 809 N N . LYS A 1 97 ? 9.013 -9.211 -8.094 1.00 83.88 97 LYS A N 1
ATOM 810 C CA . LYS A 1 97 ? 8.184 -10.275 -7.527 1.00 83.88 97 LYS A CA 1
ATOM 811 C C . LYS A 1 97 ? 7.657 -11.190 -8.634 1.00 83.88 97 LYS A C 1
ATOM 813 O O . LYS A 1 97 ? 7.024 -10.735 -9.577 1.00 83.88 97 LYS A O 1
ATOM 818 N N . ASP A 1 98 ? 7.899 -12.488 -8.473 1.00 84.56 98 ASP A N 1
ATOM 819 C CA . ASP A 1 98 ? 7.468 -13.549 -9.390 1.00 84.56 98 ASP A CA 1
ATOM 820 C C . ASP A 1 98 ? 8.004 -13.405 -10.835 1.00 84.56 98 ASP A C 1
ATOM 822 O O . ASP A 1 98 ? 7.543 -14.085 -11.755 1.00 84.56 98 ASP A O 1
ATOM 826 N N . ILE A 1 99 ? 9.041 -12.582 -11.045 1.00 84.00 99 ILE A N 1
ATOM 827 C CA . ILE A 1 99 ? 9.710 -12.410 -12.339 1.00 84.00 99 ILE A CA 1
ATOM 828 C C . ILE A 1 99 ? 10.963 -13.290 -12.416 1.00 84.00 99 ILE A C 1
ATOM 830 O O . ILE A 1 99 ? 11.847 -13.244 -11.563 1.00 84.00 99 ILE A O 1
ATOM 834 N N . LYS A 1 100 ? 11.084 -14.090 -13.485 1.00 87.19 100 LYS A N 1
ATOM 835 C CA . LYS A 1 100 ? 12.297 -14.888 -13.745 1.00 87.19 100 LYS A CA 1
ATOM 836 C C . LYS A 1 100 ? 13.483 -13.974 -14.044 1.00 87.19 100 LYS A C 1
ATOM 838 O O . LYS A 1 100 ? 13.366 -13.097 -14.891 1.00 87.19 100 LYS A O 1
ATOM 843 N N . CYS A 1 101 ? 14.666 -14.275 -13.502 1.00 84.94 101 CYS A N 1
ATOM 844 C CA . CYS A 1 101 ? 15.883 -13.501 -13.791 1.00 84.94 101 CYS A CA 1
ATOM 845 C C . CYS A 1 101 ? 16.177 -13.359 -15.297 1.00 84.94 101 CYS A C 1
ATOM 847 O O . CYS A 1 101 ?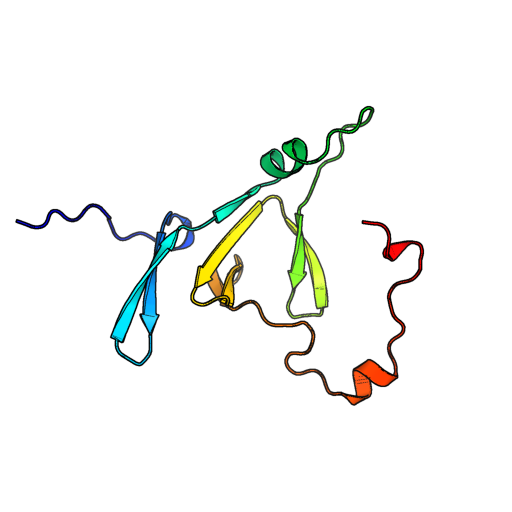 16.650 -12.315 -15.734 1.00 84.94 101 CYS A O 1
ATOM 849 N N . THR A 1 102 ? 15.839 -14.374 -16.104 1.00 89.00 102 THR A N 1
ATOM 850 C CA . THR A 1 102 ? 15.978 -14.359 -17.572 1.00 89.00 102 THR A CA 1
ATOM 851 C C . THR A 1 102 ? 15.257 -13.191 -18.247 1.00 89.00 102 THR A C 1
ATOM 853 O O . THR A 1 102 ? 15.715 -12.728 -19.286 1.00 89.00 102 THR A O 1
ATOM 856 N N . TYR A 1 103 ? 14.161 -12.697 -17.660 1.00 86.00 103 TYR A N 1
ATOM 857 C CA . TYR A 1 103 ? 13.428 -11.529 -18.150 1.00 86.00 103 TYR A CA 1
ATOM 858 C C . TYR A 1 103 ? 14.312 -10.277 -18.166 1.00 86.00 103 TYR A C 1
ATOM 860 O O . TYR A 1 103 ? 14.346 -9.566 -19.165 1.00 86.00 103 TYR A O 1
ATOM 868 N N . PHE A 1 104 ? 15.082 -10.039 -17.101 1.00 84.19 104 PHE A N 1
ATOM 869 C CA . PHE A 1 104 ? 15.896 -8.828 -16.970 1.00 84.19 104 PHE A CA 1
ATOM 870 C C . PHE A 1 104 ? 17.067 -8.781 -17.953 1.00 84.19 104 PHE A C 1
ATOM 872 O O . PHE A 1 104 ? 17.432 -7.699 -18.394 1.00 84.19 104 PHE A O 1
ATOM 879 N N . TYR A 1 105 ? 17.598 -9.933 -18.377 1.00 86.00 105 TYR A N 1
ATOM 880 C CA . TYR A 1 105 ? 18.645 -9.981 -19.408 1.00 86.00 105 TYR A CA 1
ATOM 881 C C . TYR A 1 105 ? 18.169 -9.490 -20.783 1.00 86.00 105 TYR A C 1
ATOM 883 O O . TYR A 1 105 ? 18.993 -9.141 -21.621 1.00 86.00 105 TYR A O 1
ATOM 891 N N . GLN A 1 106 ? 16.856 -9.485 -21.029 1.00 84.88 106 GLN A N 1
ATOM 892 C CA . GLN A 1 106 ? 16.258 -9.102 -22.311 1.00 84.88 106 GLN A CA 1
ATOM 893 C C . GLN A 1 106 ? 15.647 -7.695 -22.284 1.00 84.88 106 GLN A C 1
ATOM 895 O O . GLN A 1 106 ? 15.123 -7.234 -23.299 1.00 84.88 106 GLN A O 1
ATOM 900 N N . LYS A 1 107 ? 15.662 -7.019 -21.129 1.00 82.88 107 LYS A N 1
ATOM 901 C CA . LYS A 1 107 ? 15.081 -5.687 -20.976 1.00 82.88 107 LYS A CA 1
ATOM 902 C C . LYS A 1 107 ? 16.148 -4.614 -21.093 1.00 82.88 107 LYS A C 1
ATOM 904 O O . LYS A 1 107 ? 17.170 -4.656 -20.421 1.00 82.88 107 LYS A O 1
ATOM 909 N N . ASN A 1 108 ? 15.851 -3.624 -21.925 1.00 84.06 108 ASN A N 1
ATOM 910 C CA . ASN A 1 108 ? 16.597 -2.379 -21.961 1.00 84.06 108 ASN A CA 1
ATOM 911 C C . ASN A 1 108 ? 16.049 -1.454 -20.871 1.00 84.06 108 ASN A C 1
ATOM 913 O O . ASN A 1 108 ? 14.858 -1.497 -20.556 1.00 84.06 108 ASN A O 1
ATOM 917 N N . GLY A 1 109 ? 16.928 -0.649 -20.276 1.00 82.25 109 GLY A N 1
ATOM 918 C CA . GLY A 1 109 ? 16.513 0.399 -19.349 1.00 82.25 109 GLY A CA 1
ATOM 919 C C . GLY A 1 109 ? 15.647 1.460 -20.033 1.00 82.25 109 GLY A C 1
ATOM 920 O O . GLY A 1 109 ? 15.436 1.430 -21.244 1.00 82.25 109 GLY A O 1
ATOM 921 N N . LEU A 1 110 ? 15.166 2.415 -19.240 1.00 82.56 110 LEU A N 1
ATOM 922 C CA . LEU A 1 110 ? 14.440 3.581 -19.742 1.00 82.56 110 LEU A CA 1
ATOM 923 C C . LEU A 1 110 ? 15.290 4.362 -20.753 1.00 82.56 110 LEU A C 1
ATOM 925 O O . LEU A 1 110 ? 16.505 4.493 -20.564 1.00 82.56 110 LEU A O 1
ATOM 929 N N . PHE A 1 111 ? 14.665 4.912 -21.793 1.00 83.94 111 PHE A N 1
ATOM 930 C CA . PHE A 1 111 ? 15.358 5.810 -22.714 1.00 83.94 111 PHE A CA 1
ATOM 931 C C . PHE A 1 111 ? 15.682 7.138 -22.024 1.00 83.94 111 PHE A C 1
ATOM 933 O O . PHE A 1 111 ? 15.089 7.493 -21.008 1.00 83.94 111 PHE A O 1
ATOM 940 N N . SER A 1 112 ? 16.652 7.887 -22.553 1.00 83.44 112 SER A N 1
ATOM 941 C CA . SER A 1 112 ? 17.086 9.156 -21.947 1.00 83.44 112 SER A CA 1
ATOM 942 C C . SER A 1 112 ? 15.963 10.192 -21.834 1.00 83.44 112 SER A C 1
ATOM 944 O O . SER A 1 112 ? 16.021 11.061 -20.966 1.00 83.44 112 SER A O 1
ATOM 946 N N . GLU A 1 113 ? 14.955 10.098 -22.699 1.00 82.69 113 GLU A N 1
ATOM 947 C CA . GLU A 1 113 ? 13.734 10.905 -22.653 1.00 82.69 113 GLU A CA 1
ATOM 948 C C . GLU A 1 113 ? 12.864 10.538 -21.441 1.00 82.69 113 GLU A C 1
ATOM 950 O O . GLU A 1 113 ? 12.425 11.430 -20.720 1.00 82.69 113 GLU A O 1
ATOM 955 N N . ASP A 1 114 ? 12.727 9.243 -21.146 1.00 75.19 114 ASP A N 1
ATOM 956 C CA . ASP A 1 114 ? 11.923 8.712 -20.037 1.00 75.19 114 ASP A CA 1
ATOM 957 C C . ASP A 1 114 ? 12.615 8.825 -18.665 1.00 75.19 114 ASP A C 1
ATOM 959 O O . ASP A 1 114 ? 11.983 8.677 -17.619 1.00 75.19 114 ASP A O 1
ATOM 963 N N . GLN A 1 115 ? 13.933 9.050 -18.638 1.00 75.94 115 GLN A N 1
ATOM 964 C CA . GLN A 1 115 ? 14.711 9.172 -17.396 1.00 75.94 115 GLN A CA 1
ATOM 965 C C . GLN A 1 115 ? 14.598 10.550 -16.730 1.00 75.94 115 GLN A C 1
ATOM 967 O O . GLN A 1 115 ? 15.026 10.711 -15.583 1.00 75.94 115 GLN A O 1
ATOM 972 N N . LYS A 1 116 ? 14.064 11.558 -17.427 1.00 64.69 116 LYS A N 1
ATOM 973 C CA . LYS A 1 116 ? 13.901 12.906 -16.874 1.00 64.69 116 LYS A CA 1
ATOM 974 C C . LYS A 1 116 ? 12.584 12.974 -16.105 1.00 64.69 116 LYS A C 1
ATOM 976 O O . LYS A 1 116 ? 11.518 13.026 -16.706 1.00 64.69 116 LYS A O 1
ATOM 981 N N . ARG A 1 117 ? 12.689 12.953 -14.778 1.00 55.44 117 ARG A N 1
ATOM 982 C CA . ARG A 1 117 ? 11.582 13.137 -13.836 1.00 55.44 117 ARG A CA 1
ATOM 983 C C . ARG A 1 117 ? 11.612 14.532 -13.229 1.00 55.44 117 ARG A C 1
ATOM 985 O O . ARG A 1 117 ? 12.738 15.031 -12.993 1.00 55.44 117 ARG A O 1
#

InterPro domains:
  IPR047819 P5B-type ATPase, N-terminal [PF12409] (4-83)